Protein AF-A0A1I2RTA2-F1 (afdb_monomer_lite)

Organism: NCBI:txid201973

Structure (mmCIF, N/CA/C/O backbone):
data_AF-A0A1I2RTA2-F1
#
_entry.id   AF-A0A1I2RTA2-F1
#
loop_
_atom_site.group_PDB
_atom_site.id
_atom_site.type_symbol
_atom_site.label_atom_id
_atom_site.label_alt_id
_atom_site.label_comp_id
_atom_site.label_asym_id
_atom_site.label_entity_id
_atom_site.label_seq_id
_atom_site.pdbx_PDB_ins_code
_atom_site.Cartn_x
_atom_site.Cartn_y
_atom_site.Cartn_z
_atom_site.occupancy
_atom_site.B_iso_or_equiv
_atom_site.auth_seq_id
_atom_site.auth_comp_id
_atom_site.auth_asym_id
_atom_site.auth_atom_id
_atom_site.pdbx_PDB_model_num
ATOM 1 N N . MET A 1 1 ? 0.951 4.286 9.199 1.00 82.38 1 MET A N 1
ATOM 2 C CA . MET A 1 1 ? -0.000 3.529 10.052 1.00 82.38 1 MET A CA 1
ATOM 3 C C . MET A 1 1 ? -0.721 4.414 11.059 1.00 82.38 1 MET A C 1
ATOM 5 O O . MET A 1 1 ? -1.938 4.325 11.116 1.00 82.38 1 MET A O 1
ATOM 9 N N . GLU A 1 2 ? -0.025 5.269 11.819 1.00 88.81 2 GLU A N 1
ATOM 10 C CA . GLU A 1 2 ? -0.664 6.164 12.807 1.00 88.81 2 GLU A CA 1
ATOM 11 C C . GLU A 1 2 ? -1.824 6.983 12.229 1.00 88.81 2 GLU A C 1
ATOM 13 O O . GLU A 1 2 ? -2.901 7.021 12.815 1.00 88.81 2 GLU A O 1
ATOM 18 N N . GLU A 1 3 ? -1.635 7.573 11.047 1.00 91.12 3 GLU A N 1
ATOM 19 C CA . GLU A 1 3 ? -2.664 8.404 10.418 1.00 91.12 3 GLU A CA 1
ATOM 20 C C . GLU A 1 3 ? -3.912 7.609 10.001 1.00 91.12 3 GLU A C 1
ATOM 22 O O . GLU A 1 3 ? -5.030 8.098 10.128 1.00 91.12 3 GLU A O 1
ATOM 27 N N . LEU A 1 4 ? -3.757 6.340 9.604 1.00 92.75 4 LEU A N 1
ATOM 28 C CA . LEU A 1 4 ? -4.897 5.465 9.307 1.00 92.75 4 LEU A CA 1
ATOM 29 C C . LEU A 1 4 ? -5.709 5.173 10.576 1.00 92.75 4 LEU A C 1
ATOM 31 O O . LEU A 1 4 ? -6.936 5.223 10.554 1.00 92.75 4 LEU A O 1
ATOM 35 N N . TYR A 1 5 ? -5.034 4.940 11.706 1.00 93.38 5 TYR A N 1
ATOM 36 C CA . TYR A 1 5 ? -5.715 4.725 12.983 1.00 93.38 5 TYR A CA 1
ATOM 37 C C . TYR A 1 5 ? -6.459 5.971 13.473 1.00 93.38 5 TYR A C 1
ATOM 39 O O . TYR A 1 5 ? -7.582 5.843 13.960 1.00 93.38 5 TYR A O 1
ATOM 47 N N . LYS A 1 6 ? -5.879 7.171 13.313 1.00 95.06 6 LYS A N 1
ATOM 48 C CA . LYS A 1 6 ? -6.556 8.437 13.653 1.00 95.06 6 LYS A CA 1
ATOM 49 C C . LYS A 1 6 ? -7.846 8.645 12.859 1.00 95.06 6 LYS A C 1
ATOM 51 O O . LYS A 1 6 ? -8.787 9.227 13.385 1.00 95.06 6 LYS A O 1
ATOM 56 N N . ASN A 1 7 ? -7.895 8.144 11.626 1.00 93.94 7 ASN A N 1
ATOM 57 C CA . ASN A 1 7 ? -9.056 8.236 10.742 1.00 93.94 7 ASN A CA 1
ATOM 58 C C . ASN A 1 7 ? -10.003 7.024 10.849 1.00 93.94 7 ASN A C 1
ATOM 60 O O . ASN A 1 7 ? -10.865 6.845 9.996 1.00 93.94 7 ASN A O 1
ATOM 64 N N . HIS A 1 8 ? -9.870 6.194 11.894 1.00 94.00 8 HIS A N 1
ATOM 65 C CA . HIS A 1 8 ? -10.724 5.024 12.148 1.00 94.00 8 HIS A CA 1
ATOM 66 C C . HIS A 1 8 ? -10.769 3.992 11.004 1.00 94.00 8 HIS A C 1
ATOM 68 O O . HIS A 1 8 ? -11.747 3.257 10.871 1.00 94.00 8 HIS A O 1
ATOM 74 N N . VAL A 1 9 ? -9.695 3.901 10.214 1.00 95.12 9 VAL A N 1
ATOM 75 C CA . VAL A 1 9 ? -9.570 2.953 9.099 1.00 95.12 9 VAL A CA 1
ATOM 76 C C . VAL A 1 9 ? -9.404 1.519 9.605 1.00 95.12 9 VAL A C 1
ATOM 78 O O . VAL A 1 9 ? -8.531 1.230 10.433 1.00 95.12 9 VAL A O 1
ATOM 81 N N . ASN A 1 10 ? -10.165 0.580 9.040 1.00 94.81 10 ASN A N 1
ATOM 82 C CA . ASN A 1 10 ? -9.922 -0.849 9.209 1.00 94.81 10 ASN A CA 1
ATOM 83 C C . ASN A 1 10 ? -8.733 -1.314 8.351 1.00 94.81 10 ASN A C 1
ATOM 85 O O . ASN A 1 10 ? -8.849 -1.623 7.166 1.00 94.81 10 ASN A O 1
ATOM 89 N N . ILE A 1 11 ? -7.569 -1.456 8.983 1.00 93.69 11 ILE A N 1
ATOM 90 C CA . ILE A 1 11 ? -6.323 -1.882 8.323 1.00 93.69 11 ILE A CA 1
ATOM 91 C C . ILE A 1 11 ? -6.308 -3.351 7.855 1.00 93.69 11 ILE A C 1
ATOM 93 O O . ILE A 1 11 ? -5.318 -3.801 7.276 1.00 93.69 11 ILE A O 1
ATOM 97 N N . ASN A 1 12 ? -7.363 -4.119 8.139 1.00 95.50 12 ASN A N 1
ATOM 98 C CA . ASN A 1 12 ? -7.509 -5.487 7.642 1.00 95.50 12 ASN A CA 1
ATOM 99 C C . ASN A 1 12 ? -8.256 -5.557 6.307 1.00 95.50 12 ASN A C 1
ATOM 101 O O . ASN A 1 12 ? -8.407 -6.652 5.768 1.00 95.50 12 ASN A O 1
ATOM 105 N N . GLU A 1 13 ? -8.714 -4.428 5.765 1.00 97.75 13 GLU A N 1
ATOM 106 C CA . GLU A 1 13 ? -9.269 -4.411 4.418 1.00 97.75 13 GLU A CA 1
ATOM 107 C C . GLU A 1 13 ? -8.171 -4.554 3.353 1.00 97.75 13 GLU A C 1
ATOM 109 O O . GLU A 1 13 ? -7.052 -4.054 3.539 1.00 97.75 13 GLU A O 1
ATOM 114 N N . PRO A 1 14 ? -8.465 -5.239 2.233 1.00 98.25 14 PRO A N 1
ATOM 115 C CA . PRO A 1 14 ? -7.529 -5.351 1.129 1.00 98.25 14 PRO A CA 1
ATOM 116 C C . PRO A 1 14 ? -7.187 -3.991 0.519 1.00 98.25 14 PRO A C 1
ATOM 118 O O . PRO A 1 14 ? -8.059 -3.149 0.295 1.00 98.25 14 PRO A O 1
ATOM 121 N N . VAL A 1 15 ? -5.915 -3.830 0.176 1.00 98.62 15 VAL A N 1
ATOM 122 C CA . VAL A 1 15 ? -5.385 -2.707 -0.594 1.00 98.62 15 VAL A CA 1
ATOM 123 C C . VAL A 1 15 ? -4.854 -3.198 -1.930 1.00 98.62 15 VAL A C 1
ATOM 125 O O . VAL A 1 15 ? -4.415 -4.345 -2.051 1.00 98.62 15 VAL A O 1
ATOM 128 N N . TYR A 1 16 ? -4.859 -2.311 -2.913 1.00 98.62 16 TYR A N 1
ATOM 129 C CA . TYR A 1 16 ? -4.182 -2.495 -4.187 1.00 98.62 16 TYR A CA 1
ATOM 130 C C . TYR A 1 16 ? -2.908 -1.663 -4.186 1.00 98.62 16 TYR A C 1
ATOM 132 O O . TYR A 1 16 ? -2.964 -0.496 -3.808 1.00 98.62 16 TYR A O 1
ATOM 140 N N . VAL A 1 17 ? -1.788 -2.249 -4.598 1.00 98.50 17 VAL A N 1
ATOM 141 C CA . VAL A 1 17 ? -0.535 -1.527 -4.839 1.00 98.50 17 VAL A CA 1
ATOM 142 C C . VAL A 1 17 ? -0.245 -1.556 -6.329 1.00 98.50 17 VAL A C 1
ATOM 144 O O . VAL A 1 17 ? -0.370 -2.605 -6.965 1.00 98.50 17 VAL A O 1
ATOM 147 N N . PHE A 1 18 ? 0.108 -0.405 -6.878 1.00 97.88 18 PHE A N 1
ATOM 148 C CA . PHE A 1 18 ? 0.503 -0.241 -8.268 1.00 97.88 18 PHE A CA 1
ATOM 149 C C . PHE A 1 18 ? 1.548 0.865 -8.375 1.00 97.88 18 PHE A C 1
ATOM 151 O O . PHE A 1 18 ? 1.731 1.667 -7.458 1.00 97.88 18 PHE A O 1
ATOM 158 N N . TRP A 1 19 ? 2.242 0.882 -9.501 1.00 98.00 19 TRP A N 1
ATOM 159 C CA . TRP A 1 19 ? 3.392 1.738 -9.744 1.00 98.00 19 TRP A CA 1
ATOM 160 C C . TRP A 1 19 ? 3.143 2.631 -10.949 1.00 98.00 19 TRP A C 1
ATOM 162 O O . TRP A 1 19 ? 2.245 2.360 -11.749 1.00 98.00 19 TRP A O 1
ATOM 172 N N . ASN A 1 20 ? 3.949 3.680 -11.096 1.00 95.62 20 ASN A N 1
ATOM 173 C CA . ASN A 1 20 ? 3.951 4.545 -12.277 1.00 95.62 20 ASN A CA 1
ATOM 174 C C . ASN A 1 20 ? 4.597 3.857 -13.499 1.00 95.62 20 ASN A C 1
ATOM 176 O O . ASN A 1 20 ? 5.548 4.352 -14.097 1.00 95.62 20 ASN A O 1
ATOM 180 N N . ASP A 1 21 ? 4.113 2.659 -13.816 1.00 96.38 21 ASP A N 1
ATOM 181 C CA . ASP A 1 21 ? 4.481 1.851 -14.970 1.00 96.38 21 ASP A CA 1
ATOM 182 C C . ASP A 1 21 ? 3.285 0.951 -15.320 1.00 96.38 21 ASP A C 1
ATOM 184 O O . ASP A 1 21 ? 2.886 0.087 -14.537 1.00 96.38 21 ASP A O 1
ATOM 188 N N . ALA A 1 22 ? 2.685 1.184 -16.489 1.00 93.31 22 ALA A N 1
ATOM 189 C CA . ALA A 1 22 ? 1.478 0.487 -16.927 1.00 93.31 22 ALA A CA 1
ATOM 190 C C . ALA A 1 22 ? 1.724 -0.979 -17.326 1.00 93.31 22 ALA A C 1
ATOM 192 O O . ALA A 1 22 ? 0.760 -1.743 -17.419 1.00 93.31 22 ALA A O 1
ATOM 193 N N . ASP A 1 23 ? 2.981 -1.372 -17.554 1.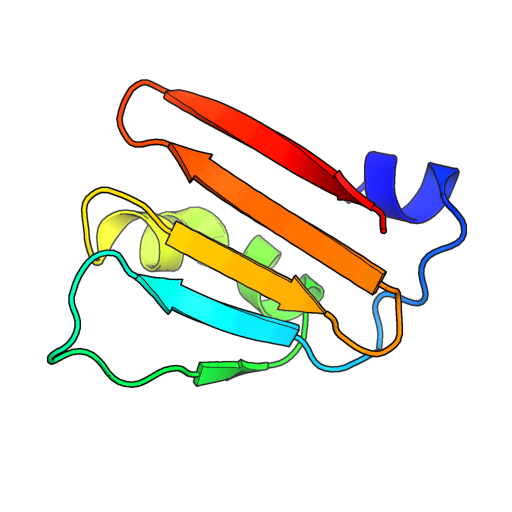00 97.25 23 ASP A N 1
ATOM 194 C CA . ASP A 1 23 ? 3.349 -2.748 -17.894 1.00 97.25 23 ASP A CA 1
ATOM 195 C C . ASP A 1 23 ? 3.517 -3.624 -16.637 1.00 97.25 23 ASP A C 1
ATOM 197 O O . ASP A 1 23 ? 3.533 -4.858 -16.729 1.00 97.25 23 ASP A O 1
ATOM 201 N N . LEU A 1 24 ? 3.601 -3.013 -15.448 1.00 96.94 24 LEU A N 1
ATOM 202 C CA . LEU A 1 24 ? 3.664 -3.728 -14.176 1.00 96.94 24 LEU A CA 1
ATOM 203 C C . LEU A 1 24 ? 2.264 -4.130 -13.679 1.00 96.94 24 LEU A C 1
ATOM 205 O O . LEU A 1 24 ? 1.314 -3.346 -13.741 1.00 96.94 24 LEU A O 1
ATOM 209 N N . PRO A 1 25 ? 2.103 -5.348 -13.128 1.00 96.56 25 PRO A N 1
ATOM 210 C CA . PRO A 1 25 ? 0.824 -5.774 -12.580 1.00 96.56 25 PRO A CA 1
ATOM 211 C C . PRO A 1 25 ? 0.504 -5.021 -11.286 1.00 96.56 25 PRO A C 1
ATOM 213 O O . PRO A 1 25 ? 1.374 -4.814 -10.445 1.00 96.56 25 PRO A O 1
ATOM 216 N N . ALA A 1 26 ? -0.774 -4.717 -11.059 1.00 96.88 26 ALA A N 1
ATOM 217 C CA . ALA A 1 26 ? -1.237 -4.347 -9.726 1.00 96.88 26 ALA A CA 1
ATOM 218 C C . ALA A 1 26 ? -1.257 -5.583 -8.812 1.00 96.88 26 ALA A C 1
ATOM 220 O O . ALA A 1 26 ? -1.672 -6.671 -9.224 1.00 96.88 26 ALA A O 1
ATOM 221 N N . ILE A 1 27 ? -0.871 -5.411 -7.549 1.00 97.50 27 ILE A N 1
ATOM 222 C CA . ILE A 1 27 ? -0.952 -6.463 -6.530 1.00 97.50 27 ILE A CA 1
ATOM 223 C C . ILE A 1 27 ? -2.055 -6.151 -5.521 1.00 97.50 27 ILE A C 1
ATOM 225 O O . ILE A 1 27 ? -2.260 -5.000 -5.143 1.00 97.50 27 ILE A O 1
ATOM 229 N N . GLN A 1 28 ? -2.754 -7.182 -5.049 1.00 98.25 28 GLN A N 1
ATOM 230 C CA . GLN A 1 28 ? -3.708 -7.069 -3.946 1.00 98.25 28 GLN A CA 1
ATOM 231 C C . GLN A 1 28 ? -3.107 -7.687 -2.682 1.00 98.25 28 GLN A C 1
ATOM 233 O O . GLN A 1 28 ? -2.621 -8.817 -2.700 1.00 98.25 28 GLN A O 1
ATOM 238 N N . THR A 1 29 ? -3.133 -6.951 -1.575 1.00 97.94 29 THR A N 1
ATOM 239 C CA . THR A 1 29 ? -2.579 -7.391 -0.287 1.00 97.94 29 THR A CA 1
ATOM 240 C C . THR A 1 29 ? -3.247 -6.633 0.865 1.00 97.94 29 THR A C 1
ATOM 242 O O . THR A 1 29 ? -4.333 -6.089 0.700 1.00 97.94 29 THR A O 1
ATOM 245 N N . PHE A 1 30 ? -2.625 -6.586 2.040 1.00 97.38 30 PHE A N 1
ATOM 246 C CA . PHE A 1 30 ? -3.056 -5.775 3.181 1.00 97.38 30 PHE A CA 1
ATOM 247 C C . PHE A 1 30 ? -2.022 -4.691 3.477 1.00 97.38 30 PHE A C 1
ATOM 249 O O . PHE A 1 30 ? -0.823 -4.943 3.351 1.00 97.38 30 PHE A O 1
ATOM 256 N N . ILE A 1 31 ? -2.456 -3.525 3.966 1.00 96.81 31 ILE A N 1
ATOM 257 C CA . ILE A 1 31 ? -1.545 -2.404 4.264 1.00 96.81 31 ILE A CA 1
ATOM 258 C C . ILE A 1 31 ? -0.419 -2.796 5.232 1.00 96.81 31 ILE A C 1
ATOM 260 O O . ILE A 1 31 ? 0.719 -2.373 5.063 1.00 96.81 31 ILE A O 1
ATOM 264 N N . LYS A 1 32 ? -0.700 -3.685 6.194 1.00 95.69 32 LYS A N 1
ATOM 265 C CA . LYS A 1 32 ? 0.313 -4.222 7.116 1.00 95.69 32 LYS A CA 1
ATOM 266 C C . LYS A 1 32 ? 1.449 -4.951 6.392 1.00 95.69 32 LYS A C 1
ATOM 268 O O . LYS A 1 32 ? 2.595 -4.840 6.803 1.00 95.69 32 LYS A O 1
ATOM 273 N N . ASN A 1 33 ? 1.138 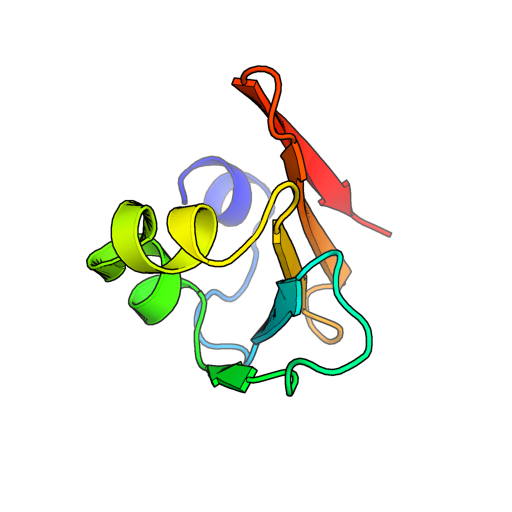-5.677 5.317 1.00 97.19 33 ASN A N 1
ATOM 274 C CA . ASN A 1 33 ? 2.142 -6.402 4.548 1.00 97.19 33 ASN A CA 1
ATOM 275 C C . ASN A 1 33 ? 3.011 -5.415 3.774 1.00 97.19 33 ASN A C 1
ATOM 277 O O . ASN A 1 33 ? 4.221 -5.575 3.781 1.00 97.19 33 ASN A O 1
ATOM 281 N N . VAL A 1 34 ? 2.401 -4.384 3.178 1.00 97.00 34 VAL A N 1
ATOM 282 C CA . VAL A 1 34 ? 3.122 -3.331 2.448 1.00 97.00 34 VAL A CA 1
ATOM 283 C C . VAL A 1 34 ? 4.086 -2.594 3.370 1.00 97.00 34 VAL A C 1
ATOM 285 O O . VAL A 1 34 ? 5.260 -2.479 3.056 1.00 97.00 34 VAL A O 1
ATOM 288 N N . VAL A 1 35 ? 3.619 -2.164 4.545 1.00 94.88 35 VAL A N 1
ATOM 289 C CA . VAL A 1 35 ? 4.452 -1.441 5.520 1.00 94.88 35 VAL A CA 1
ATOM 290 C C . VAL A 1 35 ? 5.631 -2.285 6.012 1.00 94.88 35 VAL A C 1
ATOM 292 O O . VAL A 1 35 ? 6.706 -1.742 6.243 1.00 94.88 35 VAL A O 1
ATOM 295 N N . ASN A 1 36 ? 5.462 -3.604 6.143 1.00 97.25 36 ASN A N 1
ATOM 296 C CA . ASN A 1 36 ? 6.541 -4.498 6.576 1.00 97.25 36 ASN A CA 1
ATOM 297 C C . ASN A 1 36 ? 7.681 -4.637 5.552 1.00 97.25 36 ASN A C 1
ATOM 299 O O . ASN A 1 36 ? 8.782 -5.012 5.943 1.00 97.25 36 ASN A O 1
ATOM 303 N N . VAL A 1 37 ? 7.418 -4.374 4.270 1.00 97.44 37 VAL A N 1
ATOM 304 C CA . VAL A 1 37 ? 8.382 -4.497 3.157 1.00 97.44 37 VAL A CA 1
ATOM 305 C C . VAL A 1 37 ? 8.415 -3.216 2.318 1.00 97.44 37 VAL A C 1
ATOM 307 O O . VAL A 1 37 ? 8.566 -3.253 1.101 1.00 97.44 37 VAL A O 1
ATOM 310 N N . LEU A 1 38 ? 8.219 -2.066 2.973 1.00 95.31 38 LEU A N 1
ATOM 311 C CA . LEU A 1 38 ? 7.951 -0.795 2.300 1.00 95.31 38 LEU A CA 1
ATOM 312 C C . LEU A 1 38 ? 9.050 -0.409 1.304 1.00 95.31 38 LEU A C 1
ATOM 314 O O . LEU A 1 38 ? 8.729 -0.066 0.173 1.00 95.31 38 LEU A O 1
ATOM 318 N N . GLU A 1 39 ? 10.319 -0.514 1.703 1.00 95.81 39 GLU A N 1
ATOM 319 C CA . GLU A 1 39 ? 11.481 -0.178 0.865 1.00 95.81 39 GLU A CA 1
ATOM 320 C C . GLU A 1 39 ? 11.524 -1.000 -0.436 1.00 95.81 39 GLU A C 1
ATOM 322 O O . GLU A 1 39 ? 11.800 -0.470 -1.514 1.00 95.81 39 GLU A O 1
ATOM 327 N N . ASP A 1 40 ? 11.178 -2.288 -0.363 1.00 97.06 40 ASP A N 1
ATOM 328 C CA . ASP A 1 40 ? 11.115 -3.165 -1.537 1.00 97.06 40 ASP A CA 1
ATOM 329 C C . ASP A 1 40 ? 9.958 -2.768 -2.462 1.00 97.06 40 ASP A C 1
ATOM 331 O O . ASP A 1 40 ? 10.053 -2.900 -3.677 1.00 97.06 40 ASP A O 1
ATOM 335 N N . VAL A 1 41 ? 8.856 -2.269 -1.895 1.00 96.81 41 VAL A N 1
ATOM 336 C CA . VAL A 1 41 ? 7.669 -1.851 -2.649 1.00 96.81 41 VAL A CA 1
ATOM 337 C C . VAL A 1 41 ? 7.885 -0.505 -3.336 1.00 96.81 41 VAL A C 1
ATOM 339 O O . VAL A 1 41 ? 7.515 -0.368 -4.499 1.00 96.81 41 VAL A O 1
ATOM 342 N N . ILE A 1 42 ? 8.486 0.477 -2.659 1.00 95.56 42 ILE A N 1
ATOM 343 C CA . ILE A 1 42 ? 8.693 1.821 -3.225 1.00 95.56 42 ILE A CA 1
ATOM 344 C C . ILE A 1 42 ? 9.874 1.893 -4.200 1.00 95.56 42 ILE A C 1
ATOM 346 O O . ILE A 1 42 ? 9.980 2.857 -4.944 1.00 95.56 42 ILE A O 1
ATOM 350 N N . SER A 1 43 ? 10.754 0.886 -4.223 1.00 95.38 43 SER A N 1
ATOM 351 C CA . SER A 1 43 ? 11.918 0.841 -5.124 1.00 95.38 43 SER A CA 1
ATOM 352 C C . SER A 1 43 ? 11.626 0.251 -6.510 1.00 95.38 43 SER A C 1
ATOM 354 O O . SER A 1 43 ? 12.507 0.246 -7.369 1.00 95.38 43 SER A O 1
ATOM 356 N N . VAL A 1 44 ? 10.406 -0.242 -6.750 1.00 96.44 44 VAL A N 1
ATOM 357 C CA . VAL A 1 44 ? 10.027 -0.909 -8.011 1.00 96.44 44 VAL A CA 1
ATOM 358 C C . VAL A 1 44 ? 9.954 0.064 -9.196 1.00 96.44 44 VAL A C 1
ATOM 360 O O . VAL A 1 44 ? 10.337 -0.301 -10.305 1.00 96.44 44 VAL A O 1
ATOM 363 N N . 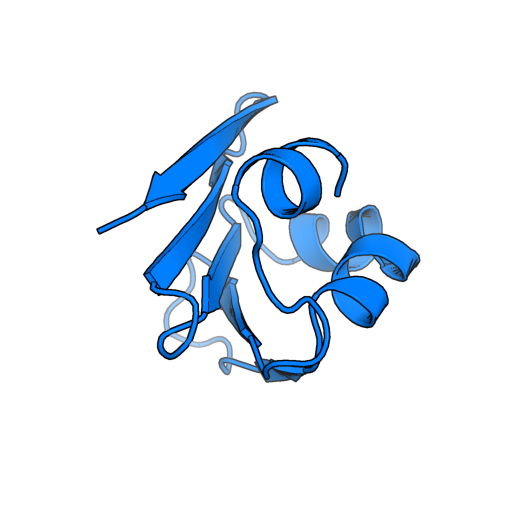SER A 1 45 ? 9.461 1.287 -8.986 1.00 96.44 45 SER A N 1
ATOM 364 C CA . SER A 1 45 ? 9.367 2.353 -9.997 1.00 96.44 45 SER A CA 1
ATOM 365 C C . SER A 1 45 ? 9.473 3.7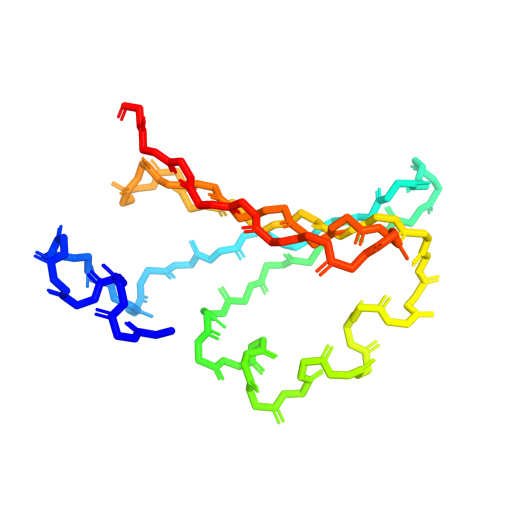22 -9.314 1.00 96.44 45 SER A C 1
ATOM 367 O O . SER A 1 45 ? 9.682 3.777 -8.106 1.00 96.44 45 SER A O 1
ATOM 369 N N . PHE A 1 46 ? 9.336 4.819 -10.066 1.00 94.56 46 PHE A N 1
ATOM 370 C CA . PHE A 1 46 ? 9.395 6.182 -9.525 1.00 94.56 46 PHE A CA 1
ATOM 371 C C . PHE A 1 46 ? 8.317 6.412 -8.458 1.00 94.56 46 PHE A C 1
ATOM 373 O O . PHE A 1 46 ? 8.643 6.565 -7.285 1.00 94.56 46 PHE A O 1
ATOM 380 N N . ASP A 1 47 ? 7.039 6.382 -8.843 1.00 96.88 47 ASP A N 1
ATOM 381 C CA . ASP A 1 47 ? 5.939 6.607 -7.901 1.00 96.88 47 ASP A CA 1
ATOM 382 C C . ASP A 1 47 ? 5.213 5.302 -7.577 1.00 96.88 47 ASP A C 1
ATOM 384 O O . ASP A 1 47 ? 5.054 4.415 -8.426 1.00 96.88 47 ASP A O 1
ATOM 388 N N . THR A 1 48 ? 4.752 5.203 -6.332 1.00 97.69 48 THR A N 1
ATOM 389 C CA . THR A 1 48 ? 3.984 4.060 -5.833 1.00 97.69 48 THR A CA 1
ATOM 390 C C . THR A 1 48 ? 2.661 4.524 -5.254 1.00 97.69 48 THR A C 1
ATOM 392 O O . THR A 1 48 ? 2.608 5.443 -4.438 1.00 97.69 48 THR A O 1
ATOM 395 N N . TYR A 1 49 ? 1.596 3.818 -5.608 1.00 97.88 49 TYR A N 1
ATOM 396 C CA . TYR A 1 49 ? 0.242 4.109 -5.175 1.00 97.88 49 TYR A CA 1
ATOM 397 C C . TYR A 1 49 ? -0.334 2.929 -4.402 1.00 97.88 49 TYR A C 1
ATOM 399 O O . TYR A 1 49 ? -0.252 1.780 -4.838 1.00 97.88 49 TYR A O 1
ATOM 407 N N . ILE A 1 50 ? -0.959 3.215 -3.262 1.00 98.06 50 ILE A N 1
ATOM 408 C CA . ILE A 1 50 ? -1.690 2.234 -2.459 1.00 98.06 50 ILE A CA 1
ATOM 409 C C . ILE A 1 50 ? -3.133 2.698 -2.335 1.00 98.06 50 ILE A C 1
ATOM 411 O O . ILE A 1 50 ? -3.395 3.794 -1.855 1.00 98.06 50 ILE A O 1
ATOM 415 N N . PHE A 1 51 ? -4.085 1.862 -2.721 1.00 98.12 51 PHE A N 1
ATOM 416 C CA . PHE A 1 51 ? -5.496 2.224 -2.774 1.00 98.12 51 PHE 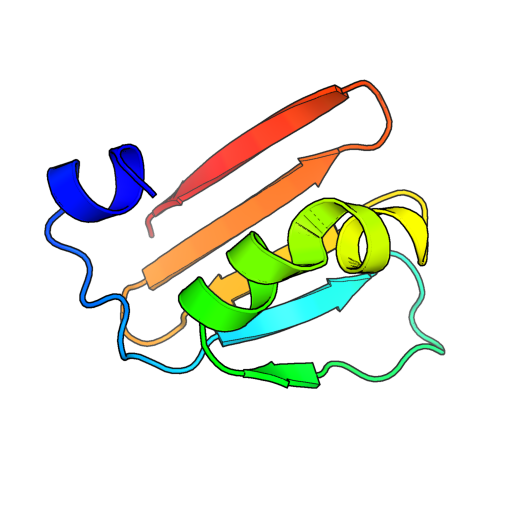A CA 1
ATOM 417 C C . PHE A 1 51 ? -6.359 1.238 -1.989 1.00 98.12 51 PHE A C 1
ATOM 419 O O . PHE A 1 51 ? -6.305 0.032 -2.231 1.00 98.12 51 PHE A O 1
ATOM 426 N N . CYS A 1 52 ? -7.198 1.745 -1.083 1.00 98.12 52 CYS A N 1
ATOM 427 C CA . CYS A 1 52 ? -8.218 0.954 -0.401 1.00 98.12 52 CYS A CA 1
ATOM 428 C C . CYS A 1 52 ? -9.616 1.474 -0.760 1.00 98.12 52 CYS A C 1
ATOM 430 O O . CYS A 1 52 ? -10.031 2.516 -0.245 1.00 98.12 52 CYS A O 1
ATOM 432 N N . PRO A 1 53 ? -10.385 0.763 -1.603 1.00 97.38 53 PRO A N 1
ATOM 433 C CA . PRO A 1 53 ? -11.712 1.225 -1.997 1.00 97.38 53 PRO A CA 1
ATOM 434 C C . PRO A 1 53 ? -12.721 1.205 -0.846 1.00 97.38 53 PRO A C 1
ATOM 436 O O . PRO A 1 53 ? -13.582 2.074 -0.764 1.00 97.38 53 PRO A O 1
ATOM 439 N N . LYS A 1 54 ? -12.625 0.221 0.056 1.00 97.75 54 LYS A N 1
ATOM 440 C CA . LYS A 1 54 ? -13.609 0.037 1.130 1.00 97.75 54 LYS A CA 1
ATOM 441 C C . LYS A 1 54 ? -13.456 1.062 2.250 1.00 97.75 54 LYS A C 1
ATOM 443 O O . LYS A 1 54 ? -14.449 1.614 2.705 1.00 97.75 54 LYS A O 1
ATOM 448 N N . GLU A 1 55 ? -12.215 1.353 2.622 1.00 97.25 55 GLU A N 1
ATOM 449 C CA . GLU A 1 55 ? -11.876 2.372 3.625 1.00 97.25 55 GLU A CA 1
ATOM 450 C C . GLU A 1 55 ? -11.669 3.762 3.006 1.00 97.25 55 GLU A C 1
ATOM 452 O O . GLU A 1 55 ? -11.313 4.705 3.706 1.00 97.25 55 GLU A O 1
ATOM 457 N N . ARG A 1 56 ? -11.893 3.882 1.690 1.00 96.88 56 ARG A N 1
ATOM 458 C CA . ARG A 1 56 ? -11.908 5.130 0.921 1.00 96.88 56 ARG A CA 1
ATOM 459 C C . ARG A 1 56 ? -10.673 6.008 1.142 1.00 96.88 56 ARG A C 1
ATOM 461 O O . ARG A 1 56 ? -10.786 7.218 1.321 1.00 96.88 56 ARG A O 1
ATOM 468 N N . TYR A 1 57 ? -9.493 5.393 1.096 1.00 97.38 57 TYR A N 1
ATOM 469 C CA . TYR A 1 57 ? -8.223 6.115 1.147 1.00 97.38 57 TYR A CA 1
ATOM 470 C C . TYR A 1 57 ? -7.294 5.727 0.001 1.00 97.38 57 TYR A C 1
ATOM 472 O O . TYR A 1 57 ? -7.391 4.635 -0.572 1.00 97.38 57 TYR A O 1
ATOM 480 N N . PHE A 1 58 ? -6.360 6.624 -0.298 1.00 97.12 58 PHE A N 1
ATOM 481 C CA . PHE A 1 58 ? -5.214 6.356 -1.153 1.00 97.12 58 PHE A CA 1
ATOM 482 C C . PHE A 1 58 ? -3.937 6.916 -0.521 1.00 97.12 58 PHE A C 1
ATOM 484 O O . PHE A 1 58 ? -3.983 7.911 0.200 1.00 97.12 58 PHE A O 1
ATOM 491 N N . VAL A 1 59 ? -2.811 6.269 -0.794 1.00 97.06 59 VAL A N 1
ATOM 492 C CA . VAL A 1 59 ? -1.468 6.726 -0.441 1.00 97.06 59 VAL A CA 1
ATOM 493 C C . VAL 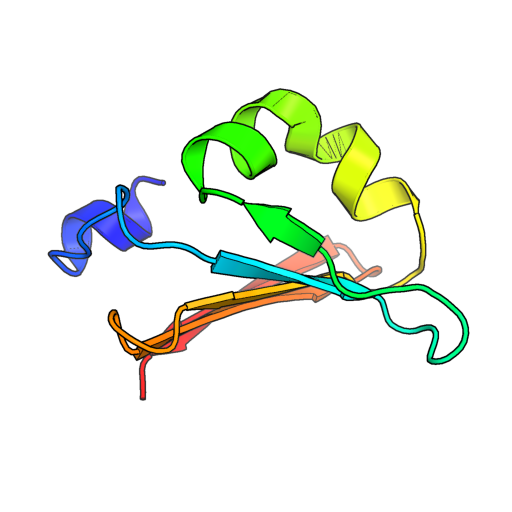A 1 59 ? -0.665 6.861 -1.722 1.00 97.06 59 VAL A C 1
ATOM 495 O O . VAL A 1 59 ? -0.707 5.962 -2.559 1.00 97.06 59 VAL A O 1
ATOM 498 N N . GLU A 1 60 ? 0.076 7.949 -1.850 1.00 97.31 60 GLU A N 1
ATOM 499 C CA . GLU A 1 60 ? 1.081 8.144 -2.890 1.00 97.31 60 GLU A CA 1
ATOM 500 C C . GLU A 1 60 ? 2.442 8.321 -2.223 1.00 97.31 60 GLU A C 1
ATOM 502 O O . GLU A 1 60 ? 2.604 9.173 -1.348 1.00 97.31 60 GLU A O 1
ATOM 507 N N . TYR A 1 61 ? 3.406 7.505 -2.636 1.00 96.44 61 TYR A N 1
ATOM 508 C CA . TYR A 1 61 ? 4.823 7.725 -2.381 1.00 96.44 61 TYR A CA 1
ATOM 509 C C . TYR A 1 61 ? 5.408 8.376 -3.625 1.00 96.44 61 TYR A C 1
ATOM 511 O O . TYR A 1 61 ? 5.576 7.709 -4.648 1.00 96.44 61 TYR A O 1
ATOM 519 N N . TYR A 1 62 ? 5.669 9.675 -3.525 1.00 94.56 62 TYR A N 1
ATOM 520 C CA . TYR A 1 62 ? 6.227 10.471 -4.604 1.00 94.56 62 TYR A CA 1
ATOM 521 C C . TYR A 1 62 ? 7.753 10.361 -4.591 1.00 94.56 62 TYR A C 1
ATOM 523 O O . TYR A 1 62 ? 8.383 10.503 -3.538 1.00 94.56 62 TYR A O 1
ATOM 531 N N . HIS A 1 63 ? 8.360 10.122 -5.753 1.00 90.62 63 HIS A N 1
ATOM 532 C CA . HIS A 1 63 ? 9.799 9.851 -5.869 1.00 90.62 63 HIS A CA 1
ATOM 533 C C . HIS A 1 63 ? 10.717 10.976 -5.357 1.00 90.62 63 HIS A C 1
ATOM 535 O O . HIS A 1 63 ? 11.879 10.715 -5.045 1.00 90.62 63 HIS A O 1
ATOM 541 N N . GLU A 1 64 ? 10.227 12.215 -5.236 1.00 90.19 64 GLU A N 1
ATOM 542 C CA . GLU A 1 64 ? 11.001 13.338 -4.675 1.00 90.19 64 GLU A CA 1
ATOM 543 C C . GLU A 1 64 ? 10.907 13.442 -3.137 1.00 90.19 64 GLU A C 1
ATOM 545 O O . GLU A 1 64 ? 11.442 14.376 -2.540 1.00 90.19 64 GLU A O 1
ATOM 550 N N . GLY A 1 65 ? 10.284 12.458 -2.479 1.00 86.44 65 GLY A N 1
ATOM 551 C CA . GLY A 1 65 ? 10.346 12.260 -1.027 1.00 86.44 65 GLY A CA 1
ATOM 552 C C . GLY A 1 65 ? 9.103 12.692 -0.249 1.00 86.44 65 GLY A C 1
ATOM 553 O O . GLY A 1 65 ? 9.086 12.578 0.977 1.00 86.44 65 GLY A O 1
ATOM 554 N N . GLU A 1 66 ? 8.056 13.158 -0.926 1.00 92.62 66 GLU A N 1
ATOM 555 C CA . GLU A 1 66 ? 6.776 13.461 -0.285 1.00 92.62 66 GLU A CA 1
ATOM 556 C C . GLU A 1 66 ? 5.880 12.215 -0.240 1.00 92.62 66 GLU A C 1
ATOM 558 O O . GLU A 1 66 ? 5.896 11.357 -1.122 1.00 92.62 66 GLU A O 1
ATOM 563 N N . THR A 1 67 ? 5.099 12.080 0.831 1.00 93.81 67 THR A N 1
ATOM 564 C CA . THR A 1 67 ? 4.081 11.031 0.952 1.00 93.81 67 THR A CA 1
ATOM 565 C C . THR A 1 67 ? 2.736 11.684 1.196 1.00 93.81 67 THR A C 1
ATOM 567 O O . THR A 1 67 ? 2.568 12.427 2.166 1.00 93.81 67 THR A O 1
ATOM 570 N N . PHE A 1 68 ? 1.766 11.368 0.348 1.00 95.38 68 PHE A N 1
ATOM 571 C CA . PHE A 1 68 ? 0.411 11.886 0.449 1.00 95.38 68 PHE A CA 1
ATOM 572 C C . PHE A 1 68 ? -0.529 10.789 0.927 1.00 95.38 68 PHE A C 1
ATOM 574 O O . PHE A 1 68 ? -0.458 9.652 0.474 1.00 95.38 68 PHE A O 1
ATOM 581 N N . LEU A 1 69 ? -1.433 11.143 1.836 1.00 96.25 69 LEU A N 1
ATOM 582 C CA . LEU A 1 69 ? -2.568 10.319 2.232 1.00 96.25 69 LEU A CA 1
ATOM 583 C C . LEU A 1 69 ? -3.830 11.138 1.990 1.00 96.25 69 LEU A C 1
ATOM 585 O O . LEU A 1 69 ? -3.983 12.220 2.558 1.00 96.25 69 LEU A O 1
ATOM 589 N N . GLY A 1 70 ? -4.733 10.613 1.172 1.00 96.50 70 GLY A N 1
ATOM 590 C CA . GLY A 1 70 ? -6.024 11.233 0.916 1.00 96.50 70 GLY A CA 1
ATOM 591 C C . GLY A 1 70 ? -7.180 10.299 1.233 1.00 96.50 70 GLY A C 1
ATOM 592 O O . GLY A 1 70 ? -7.067 9.079 1.119 1.00 96.50 70 GLY A O 1
ATOM 593 N N . PHE A 1 71 ? -8.304 10.904 1.607 1.00 96.25 71 PHE A N 1
ATOM 594 C CA . PHE A 1 71 ? -9.586 10.248 1.848 1.00 96.25 71 PHE A CA 1
ATOM 595 C C . PHE A 1 71 ? -10.628 10.848 0.907 1.00 96.25 71 PHE A C 1
ATOM 597 O O . PHE A 1 71 ? -10.552 12.040 0.598 1.00 96.25 71 PHE A O 1
ATOM 604 N N . TYR A 1 72 ? -11.593 10.051 0.454 1.00 93.31 72 TYR A N 1
ATOM 605 C CA . TYR A 1 72 ? -12.663 10.517 -0.436 1.00 93.31 72 TYR A CA 1
ATOM 606 C C . TYR A 1 72 ? -14.025 10.047 0.021 1.00 93.31 72 TYR A C 1
ATOM 608 O O . TYR A 1 72 ? -14.116 8.989 0.670 1.00 93.31 72 TYR A O 1
#

Radius of gyration: 11.59 Å; chains: 1; bounding box: 26×21×32 Å

Sequence (72 aa):
MEELYKNHVNINEPVYVFWNDADLPAIQTFIKNVVNVLEDVISVSFDTYIFCPKERYFVEYYHEGETFLGFY

Secondary structure (DSSP, 8-state):
-HHHHHTT--TTSEEEEEES-TTSPPEEEEHHHHHHTHHHHHTSSS-EEEEETTTTEEEEE-TTS-EEEEE-

InterPro domains:
  IPR049585 CdiI immunity protein EcoliA0-like [PF24172] (4-69)

Foldseek 3Di:
DVVCVVLVHDQPAKKWKDAPDPVDDIDIDTPVVCVVCVVVRCPPYQKMKIDGVVSQWIWIQHNVGDIDIDGD

pLDDT: mean 95.68, std 2.83, range [82.38, 98.62]